Protein AF-Q9LRG5-F1 (afdb_monomer)

Structure (mmCIF, N/CA/C/O backbone):
data_AF-Q9LRG5-F1
#
_entry.id   AF-Q9LRG5-F1
#
loop_
_atom_site.group_PDB
_atom_site.id
_atom_site.type_symbol
_atom_site.label_atom_id
_atom_site.label_alt_id
_atom_site.label_comp_id
_atom_site.label_asym_id
_atom_site.label_entity_id
_atom_site.label_seq_id
_atom_site.pdbx_PDB_ins_code
_atom_site.Cartn_x
_atom_site.Cartn_y
_atom_site.Cartn_z
_atom_site.occupancy
_atom_site.B_iso_or_equiv
_atom_site.auth_seq_id
_atom_site.auth_comp_id
_atom_site.auth_asym_id
_atom_site.auth_atom_id
_atom_site.pdbx_PDB_model_num
ATOM 1 N N . TYR A 1 1 ? -16.766 -12.365 11.024 1.00 94.69 1 TYR A N 1
ATOM 2 C CA . TYR A 1 1 ? -16.529 -13.804 11.279 1.00 94.69 1 TYR A CA 1
ATOM 3 C C . TYR A 1 1 ? -15.148 -14.058 11.880 1.00 94.69 1 TYR A C 1
ATOM 5 O O . TYR A 1 1 ? -15.098 -14.504 13.011 1.00 94.69 1 TYR A O 1
ATOM 13 N N . VAL A 1 2 ? -14.030 -13.720 11.218 1.00 97.69 2 VAL A N 1
ATOM 14 C CA . VAL A 1 2 ? -12.665 -13.993 11.741 1.00 97.69 2 VAL A CA 1
ATOM 15 C C . VAL A 1 2 ? -12.470 -13.533 13.195 1.00 97.69 2 VAL A C 1
ATOM 17 O O . VAL A 1 2 ? -12.056 -14.318 14.046 1.00 97.69 2 VAL A O 1
ATOM 20 N N . LYS A 1 3 ? -12.880 -12.300 13.518 1.00 97.94 3 LYS A N 1
ATOM 21 C CA . LYS A 1 3 ? -12.793 -11.743 14.877 1.00 97.94 3 LYS A CA 1
ATOM 22 C C . LYS A 1 3 ? -13.564 -12.513 15.956 1.00 97.94 3 LYS A C 1
ATOM 24 O O . LYS A 1 3 ? -13.171 -12.444 17.113 1.00 97.94 3 LYS A O 1
ATOM 29 N N . SER A 1 4 ? -14.612 -13.271 15.616 1.00 98.00 4 SER A N 1
ATOM 30 C CA . SER A 1 4 ? -15.307 -14.109 16.607 1.00 98.00 4 SER A CA 1
ATOM 31 C C . SER A 1 4 ? -14.547 -15.395 16.938 1.00 98.00 4 SER A C 1
ATOM 33 O O . SER A 1 4 ? -14.818 -16.000 17.967 1.00 98.00 4 SER A O 1
ATOM 35 N N . LEU A 1 5 ? -13.622 -15.828 16.073 1.00 98.44 5 LEU A N 1
ATOM 36 C CA . LEU A 1 5 ? -12.782 -17.012 16.287 1.00 98.44 5 LEU A CA 1
ATOM 37 C C . LEU A 1 5 ? -11.422 -16.653 16.897 1.00 98.44 5 LEU A C 1
ATOM 39 O O . LEU A 1 5 ? -10.881 -17.416 17.691 1.00 98.44 5 LEU A O 1
ATOM 43 N N . ALA A 1 6 ? -10.872 -15.497 16.526 1.00 98.25 6 ALA A N 1
ATOM 44 C CA . ALA A 1 6 ? -9.549 -15.046 16.941 1.00 98.25 6 ALA A CA 1
ATOM 45 C C . ALA A 1 6 ? -9.586 -13.570 17.388 1.00 98.25 6 ALA A C 1
ATOM 47 O O . ALA A 1 6 ? -9.049 -12.702 16.698 1.00 98.25 6 ALA A O 1
ATOM 48 N N . PRO A 1 7 ? -10.209 -13.253 18.540 1.00 97.56 7 PRO A N 1
ATOM 49 C CA . PRO A 1 7 ? -10.458 -11.866 18.953 1.00 97.56 7 PRO A CA 1
ATOM 50 C C . PRO A 1 7 ? -9.181 -11.063 19.236 1.00 97.56 7 PRO A C 1
ATOM 52 O O . PRO A 1 7 ? -9.195 -9.840 19.141 1.00 97.56 7 PRO A O 1
ATOM 55 N N . ASN A 1 8 ? -8.075 -11.747 19.542 1.00 98.25 8 ASN A N 1
ATOM 56 C CA . ASN A 1 8 ? -6.795 -11.119 19.875 1.00 98.25 8 ASN A CA 1
ATOM 57 C C . ASN A 1 8 ? -5.853 -10.963 18.669 1.00 98.25 8 ASN A C 1
ATOM 59 O O . ASN A 1 8 ? -4.780 -10.389 18.823 1.00 98.25 8 ASN A O 1
ATOM 63 N N . GLN A 1 9 ? -6.204 -11.510 17.499 1.00 98.50 9 GLN A N 1
ATOM 64 C CA . GLN A 1 9 ? -5.359 -11.431 16.305 1.00 98.50 9 GLN A CA 1
ATOM 65 C C . GLN A 1 9 ? -5.735 -10.218 15.460 1.00 98.50 9 GLN A C 1
ATOM 67 O O . GLN A 1 9 ? -6.918 -9.885 15.342 1.00 98.50 9 GLN A O 1
ATOM 72 N N . LEU A 1 10 ? -4.727 -9.574 14.870 1.00 98.38 10 LEU A N 1
ATOM 73 C CA . LEU A 1 10 ? -4.946 -8.519 13.885 1.00 98.38 10 LEU A CA 1
ATOM 74 C C . LEU A 1 10 ? -5.490 -9.117 12.582 1.00 98.38 10 LEU A C 1
ATOM 76 O O . LEU A 1 10 ? -5.167 -10.249 12.222 1.00 98.38 10 LEU A O 1
ATOM 80 N N . VAL A 1 11 ? -6.318 -8.349 11.887 1.00 98.44 11 VAL A N 1
ATOM 81 C CA . VAL A 1 11 ? -6.964 -8.705 10.626 1.00 98.44 11 VAL A CA 1
ATOM 82 C C . VAL A 1 11 ? -6.890 -7.504 9.684 1.00 98.44 11 VAL A C 1
ATOM 84 O O . VAL A 1 11 ? -7.167 -6.373 10.087 1.00 98.44 11 VAL A O 1
ATOM 87 N N . THR A 1 12 ? -6.557 -7.770 8.424 1.00 98.31 12 THR A N 1
ATOM 88 C CA . THR A 1 12 ? -6.683 -6.831 7.301 1.00 98.31 12 THR A CA 1
ATOM 89 C C . THR A 1 12 ? -7.440 -7.485 6.143 1.00 98.31 12 THR A C 1
ATOM 91 O O . THR A 1 12 ? -7.839 -8.649 6.231 1.00 98.31 12 THR A O 1
ATOM 94 N N . VAL A 1 13 ? -7.663 -6.722 5.076 1.00 96.38 13 VAL A N 1
ATOM 95 C CA . VAL A 1 13 ? -8.334 -7.148 3.844 1.00 96.38 13 VAL A CA 1
ATOM 96 C C . VAL A 1 13 ? -7.373 -7.896 2.909 1.00 96.38 13 VAL A C 1
ATOM 98 O O . VAL A 1 13 ? -7.782 -8.887 2.308 1.00 96.38 13 VAL A O 1
ATOM 101 N N . GLY A 1 14 ? -6.108 -7.462 2.818 1.00 95.75 14 GLY A N 1
ATOM 102 C CA . GLY A 1 14 ? -5.091 -8.051 1.932 1.00 95.75 14 GLY A CA 1
ATOM 103 C C . GLY A 1 14 ? -5.273 -7.669 0.459 1.00 95.75 14 GLY A C 1
ATOM 104 O O . GLY A 1 14 ? -5.018 -8.477 -0.432 1.00 95.75 14 GLY A O 1
ATOM 105 N N . GLU A 1 15 ? -5.810 -6.474 0.204 1.00 96.44 15 GLU A N 1
ATOM 106 C CA . GLU A 1 15 ? -6.097 -5.971 -1.141 1.00 96.44 15 GLU A CA 1
ATOM 107 C C . GLU A 1 15 ? -4.951 -5.126 -1.718 1.00 96.44 15 GLU A C 1
ATOM 109 O O . GLU A 1 15 ? -4.108 -4.610 -0.982 1.00 96.44 15 GLU A O 1
ATOM 114 N N . ASP A 1 16 ? -4.956 -4.923 -3.040 1.00 96.69 16 ASP A N 1
ATOM 115 C CA . ASP A 1 16 ? -3.927 -4.114 -3.704 1.00 96.69 16 ASP A CA 1
ATOM 116 C C . ASP A 1 16 ? -3.984 -2.644 -3.265 1.00 96.69 16 ASP A C 1
ATOM 118 O O . ASP A 1 16 ? -2.940 -2.004 -3.167 1.00 96.69 16 ASP A O 1
ATOM 122 N N . GLY A 1 17 ? -5.183 -2.120 -2.976 1.00 96.62 17 GLY A N 1
ATOM 123 C CA . GLY A 1 17 ? -5.402 -0.743 -2.513 1.00 96.62 17 GLY A CA 1
ATOM 124 C C . GLY A 1 17 ? -6.057 0.187 -3.536 1.00 96.62 17 GLY A C 1
ATOM 125 O O . GLY A 1 17 ? -5.978 1.401 -3.404 1.00 96.62 17 GLY A O 1
ATOM 126 N N . PHE A 1 18 ? -6.694 -0.325 -4.592 1.00 95.56 18 PHE A N 1
ATOM 127 C CA . PHE A 1 18 ? -7.332 0.559 -5.573 1.00 95.56 18 PHE A CA 1
ATOM 128 C C . PHE A 1 18 ? -8.511 1.342 -4.980 1.00 95.56 18 PHE A C 1
ATOM 130 O O . PHE A 1 18 ? -9.250 0.865 -4.120 1.00 95.56 18 PHE A O 1
ATOM 137 N N . TYR A 1 19 ? -8.710 2.551 -5.499 1.00 93.81 19 TYR A N 1
ATOM 138 C CA . TYR A 1 19 ? -9.832 3.417 -5.147 1.00 93.81 19 TYR A CA 1
ATOM 139 C C . TYR A 1 19 ? -10.972 3.322 -6.166 1.00 93.81 19 TYR A C 1
ATOM 141 O O . TYR A 1 19 ? -10.725 3.216 -7.372 1.00 93.81 19 TYR A O 1
ATOM 149 N N . GLN A 1 20 ? -12.216 3.481 -5.709 1.00 90.19 20 GLN A N 1
ATOM 150 C CA . GLN A 1 20 ? -13.374 3.650 -6.597 1.00 90.19 20 GLN A CA 1
ATOM 151 C C . GLN A 1 20 ? -13.566 5.111 -7.054 1.00 90.19 20 GLN A C 1
ATOM 153 O O . GLN A 1 20 ? -13.108 6.032 -6.375 1.00 90.19 20 GLN A O 1
ATOM 158 N N . PRO A 1 21 ? -14.277 5.370 -8.176 1.00 81.88 21 PRO A N 1
ATOM 159 C CA . PRO A 1 21 ? -14.383 6.696 -8.803 1.00 81.88 21 PRO A CA 1
ATOM 160 C C . PRO A 1 21 ? -14.933 7.811 -7.911 1.00 81.88 21 PRO A C 1
ATOM 162 O O . PRO A 1 21 ? -14.674 8.984 -8.170 1.00 81.88 21 PRO A O 1
ATOM 165 N N . ALA A 1 22 ? -15.715 7.462 -6.886 1.00 77.19 22 ALA A N 1
ATOM 166 C CA . ALA A 1 22 ? -16.259 8.425 -5.934 1.00 77.19 22 ALA A CA 1
ATOM 167 C C . ALA A 1 22 ? -15.175 9.056 -5.037 1.00 77.19 22 ALA A C 1
ATOM 169 O O . ALA A 1 22 ? -15.398 10.119 -4.457 1.00 77.19 22 ALA A O 1
ATOM 170 N N . THR A 1 23 ? -13.998 8.434 -4.944 1.00 77.31 23 THR A N 1
ATOM 171 C CA . THR A 1 23 ? -12.888 8.898 -4.114 1.00 77.31 23 THR A CA 1
ATOM 172 C C . THR A 1 23 ? -11.963 9.803 -4.926 1.00 77.31 23 THR A C 1
ATOM 174 O O . THR A 1 23 ? -11.502 9.437 -6.005 1.00 77.31 23 THR A O 1
ATOM 177 N N . CYS A 1 24 ? -11.628 10.986 -4.398 1.00 76.50 24 CYS A N 1
ATOM 178 C CA . CYS A 1 24 ? -10.764 11.958 -5.086 1.00 76.50 24 CYS A CA 1
ATOM 179 C C . CYS A 1 24 ? -9.384 11.387 -5.467 1.00 76.50 24 CYS A C 1
ATOM 181 O O . CYS A 1 24 ? -8.810 11.783 -6.484 1.00 76.50 24 CYS A O 1
ATOM 183 N N . GLN A 1 25 ? -8.892 10.421 -4.685 1.00 82.38 25 GLN A N 1
ATOM 184 C CA . GLN A 1 25 ? -7.636 9.718 -4.927 1.00 82.38 25 GLN A CA 1
ATOM 185 C C . GLN A 1 25 ? -7.681 8.792 -6.146 1.00 82.38 25 GLN A C 1
ATOM 187 O O . GLN A 1 25 ? -6.632 8.501 -6.711 1.00 82.38 25 GLN A O 1
ATOM 192 N N . ALA A 1 26 ? -8.856 8.380 -6.633 1.00 83.38 26 ALA A N 1
ATOM 193 C CA . ALA A 1 26 ? -8.951 7.458 -7.764 1.00 83.38 26 ALA A CA 1
ATOM 194 C C . ALA A 1 26 ? -8.315 8.016 -9.043 1.00 83.38 26 ALA A C 1
ATOM 196 O O . ALA A 1 26 ? -7.645 7.283 -9.761 1.00 83.38 26 ALA A O 1
ATOM 197 N N . ASN A 1 27 ? -8.446 9.318 -9.306 1.00 80.88 27 ASN A N 1
ATOM 198 C CA . ASN A 1 27 ? -7.821 9.945 -10.477 1.00 80.88 27 ASN A CA 1
ATOM 199 C C . ASN A 1 27 ? -6.336 10.282 -10.267 1.00 80.88 27 ASN A C 1
ATOM 201 O O . ASN A 1 27 ? -5.631 10.558 -11.235 1.00 80.88 27 ASN A O 1
ATOM 205 N N . GLN A 1 28 ? -5.873 10.318 -9.015 1.00 83.88 28 GLN A N 1
ATOM 206 C CA . GLN A 1 28 ? -4.523 10.764 -8.659 1.00 83.88 28 GLN A CA 1
ATOM 207 C C . GLN A 1 28 ? -3.572 9.586 -8.445 1.00 83.88 28 GLN A C 1
ATOM 209 O O . GLN A 1 28 ? -2.437 9.617 -8.915 1.00 83.88 28 GLN A O 1
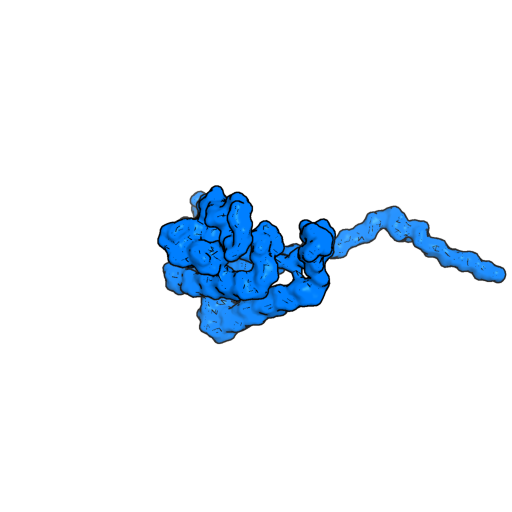ATOM 214 N N . ALA A 1 29 ? -4.039 8.560 -7.735 1.00 91.06 29 ALA A N 1
ATOM 215 C CA . ALA A 1 29 ? -3.232 7.448 -7.266 1.00 91.06 29 ALA A CA 1
ATOM 216 C C . ALA A 1 29 ? -3.415 6.178 -8.100 1.00 91.06 29 ALA A C 1
ATOM 218 O O . ALA A 1 29 ? -2.424 5.496 -8.334 1.00 91.06 29 ALA A O 1
ATOM 219 N N . ASN A 1 30 ? -4.623 5.849 -8.582 1.00 92.06 30 ASN A N 1
ATOM 220 C CA . ASN A 1 30 ? -4.804 4.599 -9.330 1.00 92.06 30 ASN A CA 1
ATOM 221 C C . ASN A 1 30 ? -3.907 4.547 -10.581 1.00 92.06 30 ASN A C 1
ATOM 223 O O . ASN A 1 30 ? -3.658 5.576 -11.221 1.00 92.06 30 ASN A O 1
ATOM 227 N N . PRO A 1 31 ? -3.469 3.345 -10.996 1.00 88.19 31 PRO A N 1
ATOM 228 C CA . PRO A 1 31 ? -2.701 3.161 -12.219 1.00 88.19 31 PRO A CA 1
ATOM 229 C C . PRO A 1 31 ? -3.597 3.247 -13.466 1.00 88.19 31 PRO A C 1
ATOM 231 O O . PRO A 1 31 ? -3.816 2.276 -14.190 1.00 88.19 31 PRO A O 1
ATOM 234 N N . VAL A 1 32 ? -4.124 4.437 -13.731 1.00 75.38 32 VAL A N 1
ATOM 235 C CA . VAL A 1 32 ? -4.686 4.808 -15.030 1.00 75.38 32 VAL A CA 1
ATOM 236 C C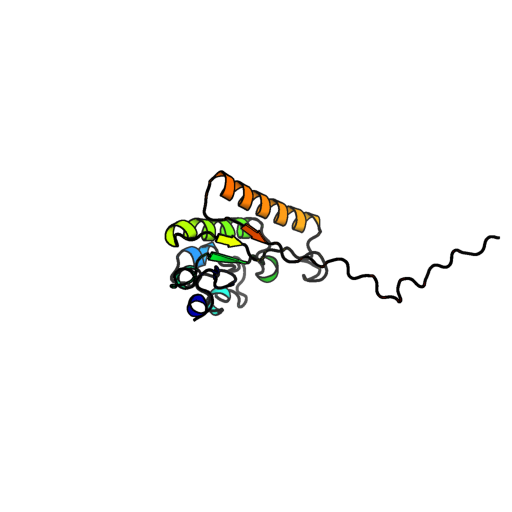 . VAL A 1 32 ? -3.552 5.357 -15.895 1.00 75.38 32 VAL A C 1
ATOM 238 O O . VAL A 1 32 ? -2.786 6.226 -15.469 1.00 75.38 32 VAL A O 1
ATOM 241 N N . ALA A 1 33 ? -3.371 4.783 -17.087 1.00 53.56 33 ALA A N 1
ATOM 242 C CA . ALA A 1 33 ? -2.310 5.187 -18.005 1.00 53.56 33 ALA A CA 1
ATOM 243 C C . ALA A 1 33 ? -2.528 6.640 -18.455 1.00 53.56 33 ALA A C 1
ATOM 245 O O . ALA A 1 33 ? -3.603 6.994 -18.936 1.00 53.56 33 ALA A O 1
ATOM 246 N N . THR A 1 34 ? -1.502 7.482 -18.325 1.00 49.25 34 THR A N 1
ATOM 247 C CA . THR A 1 34 ? -1.556 8.898 -18.722 1.00 49.25 34 THR A CA 1
ATOM 248 C C . THR A 1 34 ? -1.435 9.107 -20.232 1.00 49.25 34 THR A C 1
ATOM 250 O O . THR A 1 34 ? -1.610 10.227 -20.705 1.00 49.25 34 THR A O 1
ATOM 253 N N . THR A 1 35 ? -1.181 8.055 -21.017 1.00 40.56 35 THR A N 1
ATOM 254 C CA . THR A 1 35 ? -1.098 8.140 -22.477 1.00 40.56 35 THR A CA 1
ATOM 255 C C . THR A 1 35 ? -1.678 6.895 -23.156 1.00 40.56 35 THR A C 1
ATOM 257 O O . THR A 1 35 ? -1.299 5.763 -22.874 1.00 40.56 35 THR A O 1
ATOM 260 N N . ASN A 1 36 ? -2.591 7.145 -24.101 1.00 34.81 36 ASN A N 1
ATOM 261 C CA . ASN A 1 36 ? -3.120 6.222 -25.112 1.00 34.81 36 ASN A CA 1
ATOM 262 C C . ASN A 1 36 ? -4.011 5.071 -24.623 1.00 34.81 36 ASN A C 1
ATOM 264 O O . ASN A 1 36 ? -3.579 3.925 -24.607 1.00 34.81 36 ASN A O 1
ATOM 268 N N . GLY A 1 37 ? -5.283 5.379 -24.337 1.00 38.16 37 GLY A N 1
ATOM 269 C CA . GLY A 1 37 ? -6.473 4.789 -24.991 1.00 38.16 37 GLY A CA 1
ATOM 270 C C . GLY A 1 37 ? -6.601 3.272 -25.232 1.00 38.16 37 GLY A C 1
ATOM 271 O O . GLY A 1 37 ? -7.506 2.872 -25.957 1.00 38.16 37 GLY A O 1
ATOM 272 N N . GLY A 1 38 ? -5.747 2.419 -24.672 1.00 36.75 38 GLY A N 1
ATOM 273 C CA . GLY A 1 38 ? -5.989 0.985 -24.542 1.00 36.75 38 GLY A CA 1
ATOM 274 C C . GLY A 1 38 ? -7.006 0.731 -23.425 1.00 36.75 38 GLY A C 1
ATOM 275 O O . GLY A 1 38 ? -7.284 1.649 -22.653 1.00 36.75 38 GLY A O 1
ATOM 276 N N . PRO A 1 39 ? -7.557 -0.487 -23.284 1.00 40.00 39 PRO A N 1
ATOM 277 C CA . PRO A 1 39 ? -8.705 -0.785 -22.408 1.00 40.00 39 PRO A CA 1
ATOM 278 C C . PRO A 1 39 ? -8.495 -0.550 -20.888 1.00 40.00 39 PRO A C 1
ATOM 280 O O . PRO A 1 39 ? -9.326 -0.945 -20.078 1.00 40.00 39 PRO A O 1
ATOM 283 N N . GLY A 1 40 ? -7.420 0.124 -20.473 1.00 49.00 40 GLY A N 1
ATOM 284 C CA . GLY A 1 40 ? -7.011 0.366 -19.093 1.00 49.00 40 GLY A CA 1
ATOM 285 C C . GLY A 1 40 ? -7.466 1.686 -18.454 1.00 49.00 40 GLY A C 1
ATOM 286 O O . GLY A 1 40 ? -6.841 2.121 -17.493 1.00 49.00 40 GLY A O 1
ATOM 287 N N . GLY A 1 41 ? -8.526 2.337 -18.943 1.00 57.59 41 GLY A N 1
ATOM 288 C CA . GLY A 1 41 ? -9.029 3.598 -18.364 1.00 57.59 41 GLY A CA 1
ATOM 289 C C . GLY A 1 41 ? -9.851 3.450 -17.073 1.00 57.59 41 GLY A C 1
ATOM 290 O O . GLY A 1 41 ? -10.106 4.439 -16.396 1.00 57.59 41 GLY A O 1
ATOM 291 N N . ALA A 1 42 ? -10.266 2.230 -16.724 1.00 66.38 42 ALA A N 1
ATOM 292 C CA . ALA A 1 42 ? -11.093 1.950 -15.546 1.00 66.38 42 ALA A CA 1
ATOM 293 C C . ALA A 1 42 ? -10.811 0.572 -14.923 1.00 66.38 42 ALA A C 1
ATOM 295 O O . ALA A 1 42 ? -11.577 0.107 -14.085 1.00 66.38 42 ALA A O 1
ATOM 296 N N . TRP A 1 43 ? -9.740 -0.119 -15.328 1.00 84.56 43 TRP A N 1
ATOM 297 C CA . TRP A 1 43 ? -9.492 -1.476 -14.836 1.00 84.56 43 TRP A CA 1
ATOM 298 C C . TRP A 1 43 ? -9.295 -1.548 -13.308 1.00 84.56 43 TRP A C 1
ATOM 300 O O . TRP A 1 43 ? -9.849 -2.484 -12.734 1.00 84.56 43 TRP A O 1
ATOM 310 N N . PRO A 1 44 ? -8.634 -0.582 -12.618 1.00 88.44 44 PRO A N 1
ATOM 311 C CA . PRO A 1 44 ? -8.497 -0.643 -11.159 1.00 88.44 44 PRO A CA 1
ATOM 312 C C . PRO A 1 44 ? -9.864 -0.545 -10.481 1.00 88.44 44 PRO A C 1
ATOM 314 O O . PRO A 1 44 ? -10.161 -1.278 -9.547 1.00 88.44 44 PRO A O 1
ATOM 317 N N . VAL A 1 45 ? -10.740 0.293 -11.036 1.00 84.69 45 VAL A N 1
ATOM 318 C CA . VAL A 1 45 ? -12.138 0.452 -10.619 1.00 84.69 45 VAL A CA 1
ATOM 319 C C . VAL A 1 45 ? -12.939 -0.834 -10.868 1.00 84.69 45 VAL A C 1
ATOM 321 O O . VAL A 1 45 ? -13.732 -1.246 -10.025 1.00 84.69 45 VAL A O 1
ATOM 324 N N . ALA A 1 46 ? -12.697 -1.518 -11.988 1.00 85.88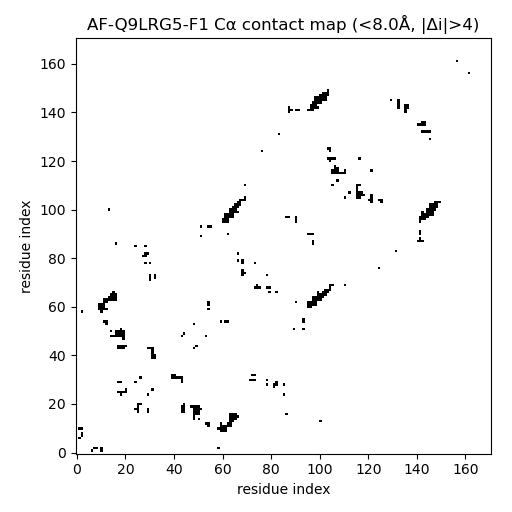 46 ALA A N 1
ATOM 325 C CA . ALA A 1 46 ? -13.373 -2.764 -12.346 1.00 85.88 46 ALA A CA 1
ATOM 326 C C . ALA A 1 46 ? -12.973 -3.971 -11.474 1.00 85.88 46 ALA A C 1
ATOM 328 O O . ALA A 1 46 ? -13.659 -4.990 -11.518 1.00 85.88 46 ALA A O 1
ATOM 329 N N . THR A 1 47 ? -11.909 -3.870 -10.664 1.00 88.38 47 THR A N 1
ATOM 330 C CA . THR A 1 47 ? -11.539 -4.916 -9.688 1.00 88.38 47 THR A CA 1
ATOM 331 C C . THR A 1 47 ? -12.535 -5.037 -8.531 1.00 88.38 47 THR A C 1
ATOM 333 O O . THR A 1 47 ? -12.520 -6.034 -7.812 1.00 88.38 47 THR A O 1
ATOM 336 N N . GLY A 1 48 ? -13.375 -4.017 -8.316 1.00 88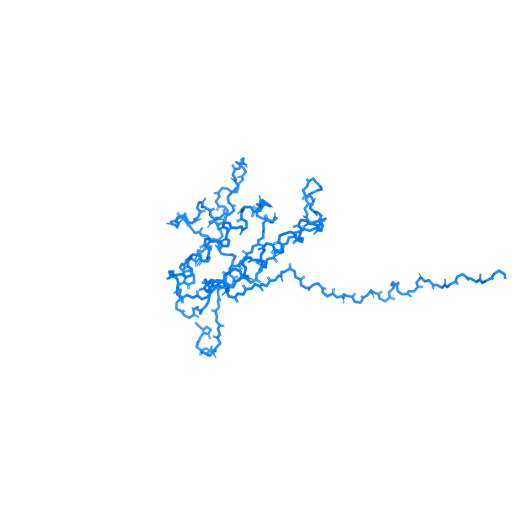.12 48 GLY A N 1
ATOM 337 C CA . GLY A 1 48 ? -14.277 -3.929 -7.166 1.00 88.12 48 GLY A CA 1
ATOM 338 C C . GLY A 1 48 ? -13.590 -3.593 -5.836 1.00 88.12 48 GLY A C 1
ATOM 339 O O . GLY A 1 48 ? -14.271 -3.546 -4.817 1.00 88.12 48 GLY A O 1
ATOM 340 N N . ASN A 1 49 ? -12.273 -3.352 -5.826 1.00 91.00 49 ASN A N 1
ATOM 341 C CA . ASN A 1 49 ? -11.550 -2.870 -4.642 1.00 91.00 49 ASN A CA 1
ATOM 342 C C . ASN A 1 49 ? -11.937 -1.415 -4.357 1.00 91.00 49 ASN A C 1
ATOM 344 O O . ASN A 1 49 ? -12.055 -0.617 -5.291 1.00 91.00 49 ASN A O 1
ATOM 348 N N . ASP A 1 50 ? -12.111 -1.071 -3.084 1.00 93.25 50 ASP A N 1
ATOM 349 C CA . ASP A 1 50 ? -12.282 0.310 -2.644 1.00 93.25 50 ASP A CA 1
ATOM 350 C C . ASP A 1 50 ? -11.594 0.508 -1.295 1.00 93.25 50 ASP A C 1
ATOM 352 O O . ASP A 1 50 ? -12.158 0.215 -0.236 1.00 93.25 50 ASP A O 1
ATOM 356 N N . TYR A 1 51 ? -10.356 0.999 -1.357 1.00 96.94 51 TYR A N 1
ATOM 357 C CA . TYR A 1 51 ? -9.435 1.059 -0.224 1.00 96.94 51 TYR A CA 1
ATOM 358 C C . TYR A 1 51 ? -10.055 1.624 1.060 1.00 96.94 51 TYR A C 1
ATOM 360 O O . TYR A 1 51 ? -9.903 1.042 2.135 1.00 96.94 51 TYR A O 1
ATOM 368 N N . LEU A 1 52 ? -10.769 2.752 0.973 1.00 96.06 52 LEU A N 1
ATOM 369 C CA . LEU A 1 52 ? -11.316 3.417 2.157 1.00 96.06 52 LEU A CA 1
ATOM 370 C C . LEU A 1 52 ? -12.423 2.600 2.845 1.00 96.06 52 LEU A C 1
ATOM 372 O O . LEU A 1 52 ? -12.229 2.236 4.005 1.00 96.06 52 LEU A O 1
ATOM 376 N N . PRO A 1 53 ? -13.573 2.298 2.212 1.00 96.00 53 PRO A N 1
ATOM 377 C CA . PRO A 1 53 ? -14.642 1.567 2.890 1.00 96.00 53 PRO A CA 1
ATOM 378 C C . PRO A 1 53 ? -14.226 0.149 3.298 1.00 96.00 53 PRO A C 1
ATOM 380 O O . PRO A 1 53 ? -14.622 -0.298 4.377 1.00 96.00 53 PRO A O 1
ATOM 383 N N . ASN A 1 54 ? -13.383 -0.527 2.511 1.00 97.25 54 ASN A N 1
ATOM 384 C CA . ASN A 1 54 ? -12.890 -1.862 2.851 1.00 97.25 54 ASN A CA 1
ATOM 385 C C . ASN A 1 54 ? -12.075 -1.839 4.150 1.00 97.25 54 ASN A C 1
ATOM 387 O O . ASN A 1 54 ? -12.298 -2.664 5.039 1.00 97.25 54 ASN A O 1
ATOM 391 N N . HIS A 1 55 ? -11.208 -0.839 4.322 1.00 98.12 55 HIS A N 1
ATOM 392 C CA . HIS A 1 55 ? -10.430 -0.678 5.548 1.00 98.12 55 HIS A CA 1
ATOM 393 C C . HIS A 1 55 ? -11.164 0.063 6.670 1.00 98.12 55 HIS A C 1
ATOM 395 O O . HIS A 1 55 ? -10.685 0.045 7.802 1.00 98.12 55 HIS A O 1
ATOM 401 N N . MET A 1 56 ? -12.326 0.680 6.428 1.00 97.25 56 MET A N 1
ATOM 402 C CA . MET A 1 56 ? -13.184 1.235 7.488 1.00 97.25 56 MET A CA 1
ATOM 403 C C . MET A 1 56 ? -14.015 0.168 8.201 1.00 97.25 56 MET A C 1
ATOM 405 O O . MET A 1 56 ? -14.418 0.401 9.338 1.00 97.25 56 MET A O 1
ATOM 409 N N . ALA A 1 57 ? -14.241 -0.988 7.573 1.00 96.50 57 ALA A N 1
ATOM 410 C CA . ALA A 1 57 ? -15.089 -2.044 8.113 1.00 96.50 57 ALA A CA 1
ATOM 411 C C . ALA A 1 57 ? -14.704 -2.472 9.544 1.00 96.50 57 ALA A C 1
ATOM 413 O O . ALA A 1 57 ? -13.523 -2.548 9.917 1.00 96.50 57 ALA A O 1
ATOM 414 N N . ASP A 1 58 ? -15.728 -2.795 10.336 1.00 95.19 58 ASP A N 1
ATOM 415 C CA . ASP A 1 58 ? -15.562 -3.285 11.701 1.00 95.19 58 ASP A CA 1
ATOM 416 C C . ASP A 1 58 ? -14.787 -4.607 11.711 1.00 95.19 58 ASP A C 1
ATOM 418 O O . ASP A 1 58 ? -15.106 -5.564 11.002 1.00 95.19 58 ASP A O 1
ATOM 422 N N . GLY A 1 59 ? -13.764 -4.673 12.562 1.00 97.12 59 GLY A N 1
ATOM 423 C CA . GLY A 1 59 ? -12.906 -5.847 12.697 1.00 97.12 59 GLY A CA 1
ATOM 424 C C . GLY A 1 59 ? -11.684 -5.873 11.779 1.00 97.12 59 GLY A C 1
ATOM 425 O O . GLY A 1 59 ? -10.910 -6.817 11.901 1.00 97.12 59 GLY A O 1
ATOM 426 N N . ILE A 1 60 ? -11.485 -4.864 10.925 1.00 98.56 60 ILE A N 1
ATOM 427 C CA . ILE A 1 60 ? -10.194 -4.590 10.275 1.00 98.56 60 ILE A CA 1
ATOM 428 C C . ILE A 1 60 ? -9.357 -3.705 11.202 1.00 98.56 60 ILE A C 1
ATOM 430 O O . ILE A 1 60 ? -9.822 -2.640 11.607 1.00 98.56 60 ILE A O 1
ATOM 434 N N . ASP A 1 61 ? -8.140 -4.116 11.552 1.00 98.62 61 ASP A N 1
ATOM 435 C CA . ASP A 1 61 ? -7.311 -3.409 12.544 1.00 98.62 61 ASP A CA 1
ATOM 436 C C . ASP A 1 61 ? -6.247 -2.506 11.921 1.00 98.62 61 ASP A C 1
ATOM 438 O O . ASP A 1 61 ? -5.813 -1.534 12.538 1.00 98.62 61 ASP A O 1
ATOM 442 N N . TYR A 1 62 ? -5.813 -2.827 10.706 1.00 98.75 62 TYR A N 1
ATOM 443 C CA . TYR A 1 62 ? -4.802 -2.076 9.977 1.00 98.75 62 TYR A CA 1
ATOM 444 C C . TYR A 1 62 ? -5.134 -2.048 8.486 1.00 98.75 62 TYR A C 1
ATOM 446 O O . TYR A 1 62 ? -5.943 -2.842 8.014 1.00 98.75 62 TYR A O 1
ATOM 454 N N . ALA A 1 63 ? -4.554 -1.088 7.773 1.00 98.69 63 ALA A N 1
ATOM 455 C CA . ALA A 1 63 ? -4.670 -0.972 6.334 1.00 98.69 63 ALA A CA 1
ATOM 456 C C . ALA A 1 63 ? -3.518 -1.683 5.624 1.00 98.69 63 ALA A C 1
ATOM 458 O O . ALA A 1 63 ? -2.374 -1.631 6.085 1.00 98.69 63 ALA A O 1
ATOM 459 N N . SER A 1 64 ? -3.813 -2.308 4.492 1.00 98.56 64 SER A N 1
ATOM 460 C CA . SER A 1 64 ? -2.837 -2.981 3.636 1.00 98.56 64 SER A CA 1
ATOM 461 C C . SER A 1 64 ? -2.935 -2.468 2.207 1.00 98.56 64 SER A C 1
ATOM 463 O O . SER A 1 64 ? -4.032 -2.183 1.729 1.00 98.56 64 SER A O 1
ATOM 465 N N . ILE A 1 65 ? -1.790 -2.374 1.536 1.00 98.62 65 ILE A N 1
ATOM 466 C CA . ILE A 1 65 ? -1.699 -2.115 0.096 1.00 98.62 65 ILE A CA 1
ATOM 467 C C . ILE A 1 65 ? -0.593 -2.964 -0.520 1.00 98.62 65 ILE A C 1
ATOM 469 O O . ILE A 1 65 ? 0.363 -3.343 0.167 1.00 98.62 65 ILE A O 1
ATOM 473 N N . HIS A 1 66 ? -0.669 -3.147 -1.832 1.00 98.38 66 HIS A N 1
ATOM 474 C CA . HIS A 1 66 ? 0.413 -3.666 -2.659 1.00 98.38 66 HIS A CA 1
ATOM 475 C C . HIS A 1 66 ? 0.926 -2.587 -3.620 1.00 98.38 66 HIS A C 1
ATOM 477 O O . HIS A 1 66 ? 0.308 -1.536 -3.793 1.00 98.38 66 HIS A O 1
ATOM 483 N N . MET A 1 67 ? 2.082 -2.808 -4.247 1.00 96.75 67 MET A N 1
ATOM 484 C CA . MET A 1 67 ? 2.620 -1.904 -5.263 1.00 96.75 67 MET A CA 1
ATOM 485 C C . MET A 1 67 ? 3.350 -2.683 -6.362 1.00 96.75 67 MET A C 1
ATOM 487 O O . MET A 1 67 ? 4.497 -3.098 -6.192 1.00 96.75 67 MET A O 1
ATOM 491 N N . TRP A 1 68 ? 2.677 -2.827 -7.510 1.00 93.56 68 TRP A N 1
ATOM 492 C CA . TRP A 1 68 ? 3.130 -3.616 -8.663 1.00 93.56 68 TRP A CA 1
ATOM 493 C C . TRP A 1 68 ? 3.241 -2.770 -9.948 1.00 93.56 68 TRP A C 1
ATOM 495 O O . TRP A 1 68 ? 2.521 -3.000 -10.923 1.00 93.56 68 TRP A O 1
ATOM 505 N N . PRO A 1 69 ? 4.138 -1.764 -9.987 1.00 87.00 69 PRO A N 1
ATOM 506 C CA . PRO A 1 69 ? 4.188 -0.767 -11.061 1.00 87.00 69 PRO A CA 1
ATOM 507 C C . PRO A 1 69 ? 4.421 -1.369 -12.452 1.00 87.00 69 PRO A C 1
ATOM 509 O O . PRO A 1 69 ? 3.888 -0.859 -13.437 1.00 87.00 69 PRO A O 1
ATOM 512 N N . ASP A 1 70 ? 5.182 -2.461 -12.546 1.00 85.94 70 ASP A N 1
ATOM 513 C CA . ASP A 1 70 ? 5.439 -3.160 -13.809 1.00 85.94 70 ASP A CA 1
ATOM 514 C C . ASP A 1 70 ? 4.171 -3.823 -14.361 1.00 85.94 70 ASP A C 1
ATOM 516 O O . ASP A 1 70 ? 3.845 -3.655 -15.537 1.00 85.94 70 ASP A O 1
ATOM 520 N N . ASN A 1 71 ? 3.410 -4.510 -13.502 1.00 86.69 71 ASN A N 1
ATOM 521 C CA . ASN A 1 71 ? 2.135 -5.144 -13.852 1.00 86.69 71 ASN A CA 1
ATOM 522 C C . ASN A 1 71 ? 1.076 -4.120 -14.257 1.00 86.69 71 ASN A C 1
ATOM 524 O O . ASN A 1 71 ? 0.243 -4.383 -15.121 1.00 86.69 71 ASN A O 1
ATOM 528 N N . TRP A 1 72 ? 1.117 -2.948 -13.634 1.00 88.50 72 TRP A N 1
ATOM 529 C CA . TRP A 1 72 ? 0.135 -1.895 -13.841 1.00 88.50 72 TRP A CA 1
ATOM 530 C C . TRP A 1 72 ? 0.512 -0.920 -14.964 1.00 88.50 72 TRP A C 1
ATOM 532 O O . TRP A 1 72 ? -0.216 0.039 -15.220 1.00 88.50 72 TRP A O 1
ATOM 542 N N . GLY A 1 73 ? 1.650 -1.136 -15.637 1.00 83.50 73 GLY A N 1
ATOM 543 C CA . GLY A 1 73 ? 2.124 -0.268 -16.718 1.00 83.50 73 GLY A CA 1
ATOM 544 C C . GLY A 1 73 ? 2.519 1.140 -16.255 1.00 83.50 73 GLY A C 1
ATOM 545 O O . GLY A 1 73 ? 2.477 2.079 -17.048 1.00 83.50 73 GLY A O 1
ATOM 546 N N . ARG A 1 74 ? 2.891 1.295 -14.980 1.00 84.56 74 ARG A N 1
ATOM 547 C CA . ARG A 1 74 ? 3.277 2.554 -14.325 1.00 84.56 74 ARG A CA 1
ATOM 548 C C . ARG A 1 74 ? 4.675 2.447 -13.727 1.00 84.56 74 ARG A C 1
ATOM 550 O O . ARG A 1 74 ? 4.881 2.622 -12.531 1.00 84.56 74 ARG A O 1
ATOM 557 N N . THR A 1 75 ? 5.651 2.148 -14.579 1.00 80.69 75 THR A N 1
ATOM 558 C CA . THR A 1 75 ? 7.052 1.961 -14.174 1.00 80.69 75 THR A CA 1
ATOM 559 C C . THR A 1 75 ? 7.756 3.256 -13.767 1.00 80.69 75 THR A C 1
ATOM 561 O O . THR A 1 75 ? 8.877 3.210 -13.261 1.00 80.69 75 THR A O 1
ATOM 564 N N . ASP A 1 76 ? 7.103 4.407 -13.951 1.00 84.06 76 ASP A N 1
ATOM 565 C CA . ASP A 1 76 ? 7.630 5.705 -13.569 1.00 84.06 76 ASP A CA 1
ATOM 566 C C . ASP A 1 76 ? 7.775 5.847 -12.046 1.00 84.06 76 ASP A C 1
ATOM 568 O O . ASP A 1 76 ? 6.910 5.472 -11.257 1.00 84.06 76 ASP A O 1
ATOM 572 N N . LYS A 1 77 ? 8.894 6.439 -11.621 1.00 84.62 77 LYS A N 1
ATOM 573 C CA . LYS A 1 77 ? 9.222 6.637 -10.203 1.00 84.62 77 LYS A CA 1
ATOM 574 C C . LYS A 1 77 ? 8.140 7.420 -9.446 1.00 84.62 77 LYS A C 1
ATOM 576 O O . LYS A 1 77 ? 7.868 7.133 -8.277 1.00 84.62 77 LYS A O 1
ATOM 581 N N . ALA A 1 78 ? 7.563 8.421 -10.113 1.00 89.81 78 ALA A N 1
ATOM 582 C CA . ALA A 1 78 ? 6.594 9.343 -9.535 1.00 89.81 78 ALA A CA 1
ATOM 583 C C . ALA A 1 78 ? 5.313 8.616 -9.117 1.00 89.81 78 ALA A C 1
ATOM 585 O O . ALA A 1 78 ? 4.807 8.877 -8.029 1.00 89.81 78 ALA A O 1
ATOM 586 N N . PHE A 1 79 ? 4.855 7.643 -9.909 1.00 90.75 79 PHE A N 1
ATOM 587 C CA . PHE A 1 79 ? 3.718 6.796 -9.569 1.00 90.75 79 PHE A CA 1
ATOM 588 C C . PHE A 1 79 ? 3.855 6.170 -8.182 1.00 90.75 79 PHE A C 1
ATOM 590 O O . PHE A 1 79 ? 2.975 6.357 -7.351 1.00 90.75 79 PHE A O 1
ATOM 597 N N . GLY A 1 80 ? 4.970 5.489 -7.892 1.00 93.06 80 GLY A N 1
ATOM 598 C CA . GLY A 1 80 ? 5.162 4.840 -6.590 1.00 93.06 80 GLY A CA 1
ATOM 599 C C . GLY A 1 80 ? 5.177 5.829 -5.417 1.00 93.06 80 GLY A C 1
ATOM 600 O O . GLY A 1 80 ? 4.706 5.514 -4.327 1.00 93.06 80 GLY A O 1
ATOM 601 N N . GLN A 1 81 ? 5.673 7.054 -5.634 1.00 94.25 81 GLN A N 1
ATOM 602 C CA . GLN A 1 81 ? 5.633 8.113 -4.618 1.00 94.25 81 GLN A CA 1
ATOM 603 C C . GLN A 1 81 ? 4.204 8.605 -4.381 1.00 94.25 81 GLN A C 1
ATOM 605 O O . GLN A 1 81 ? 3.789 8.718 -3.230 1.00 94.25 81 GLN A O 1
ATOM 610 N N . THR A 1 82 ? 3.454 8.868 -5.452 1.00 94.56 82 THR A N 1
ATOM 611 C CA . THR A 1 82 ? 2.048 9.281 -5.378 1.00 94.56 82 THR A CA 1
ATOM 612 C C . THR A 1 82 ? 1.185 8.195 -4.743 1.00 94.56 82 THR A C 1
ATOM 614 O O . THR A 1 82 ? 0.385 8.504 -3.864 1.00 94.56 82 THR A O 1
ATOM 617 N N . TRP A 1 83 ? 1.399 6.933 -5.124 1.00 96.44 83 TRP A N 1
ATOM 618 C CA . TRP A 1 83 ? 0.727 5.768 -4.556 1.00 96.44 83 TRP A CA 1
ATOM 619 C C . TRP A 1 83 ? 0.922 5.708 -3.041 1.00 96.44 83 TRP A C 1
ATOM 621 O O . TRP A 1 83 ? -0.052 5.762 -2.296 1.00 96.44 83 TRP A O 1
ATOM 631 N N . LEU A 1 84 ? 2.169 5.694 -2.561 1.00 97.25 84 LEU A N 1
ATOM 632 C CA . LEU A 1 84 ? 2.443 5.659 -1.122 1.00 97.25 84 LEU A CA 1
ATOM 633 C C . LEU A 1 84 ? 1.905 6.895 -0.395 1.00 97.25 84 LEU A C 1
ATOM 635 O O . LEU A 1 84 ? 1.300 6.765 0.666 1.00 97.25 84 LEU A O 1
ATOM 639 N N . ALA A 1 85 ? 2.103 8.092 -0.949 1.00 97.06 85 ALA A N 1
ATOM 640 C CA . ALA A 1 85 ? 1.676 9.329 -0.305 1.00 97.06 85 ALA A CA 1
ATOM 641 C C . ALA A 1 85 ? 0.152 9.403 -0.121 1.00 97.06 85 ALA A C 1
ATOM 643 O O . ALA A 1 85 ? -0.296 9.816 0.950 1.00 97.06 85 ALA A O 1
ATOM 644 N N . ALA A 1 86 ? -0.630 8.982 -1.121 1.00 97.06 86 ALA A N 1
ATOM 645 C CA . ALA A 1 86 ? -2.090 8.957 -1.045 1.00 97.06 86 ALA A CA 1
ATOM 646 C C . ALA A 1 86 ? -2.578 8.021 0.073 1.00 97.06 86 ALA A C 1
ATOM 648 O O . ALA A 1 86 ? -3.274 8.461 0.989 1.00 97.06 86 ALA A O 1
ATOM 649 N N . HIS A 1 87 ? -2.111 6.771 0.082 1.00 98.19 87 HIS A N 1
ATOM 650 C CA . HIS A 1 87 ? -2.526 5.789 1.088 1.00 98.19 87 HIS A CA 1
ATOM 651 C C . HIS A 1 87 ? -2.053 6.149 2.503 1.00 98.19 87 HIS A C 1
ATOM 653 O O . HIS A 1 87 ? -2.791 5.950 3.468 1.00 98.19 87 HIS A O 1
ATOM 659 N N . ILE A 1 88 ? -0.852 6.732 2.643 1.00 98.06 88 ILE A N 1
ATOM 660 C CA . ILE A 1 88 ? -0.346 7.258 3.922 1.00 98.06 88 ILE A CA 1
ATOM 661 C C . ILE A 1 88 ? -1.206 8.418 4.423 1.00 98.06 88 ILE A C 1
ATOM 663 O O . ILE A 1 88 ? -1.434 8.533 5.626 1.00 98.06 88 ILE A O 1
ATOM 667 N N . ALA A 1 89 ? -1.655 9.313 3.541 1.00 97.06 89 ALA A N 1
ATOM 668 C CA . ALA A 1 89 ? -2.515 10.421 3.943 1.00 97.06 89 ALA A CA 1
ATOM 669 C C . ALA A 1 89 ? -3.855 9.905 4.485 1.00 97.06 89 ALA A C 1
ATOM 671 O O . ALA A 1 89 ? -4.335 10.399 5.511 1.00 97.06 89 ALA A O 1
ATOM 672 N N . ASP A 1 90 ? -4.397 8.864 3.855 1.00 97.25 90 ASP A N 1
ATOM 673 C CA . ASP A 1 90 ? -5.692 8.293 4.207 1.00 97.25 90 ASP A CA 1
ATOM 674 C C . ASP A 1 90 ? -5.712 7.557 5.549 1.00 97.25 90 ASP A C 1
ATOM 676 O O . ASP A 1 90 ? -6.768 7.451 6.178 1.00 97.25 90 ASP A O 1
ATOM 680 N N . THR A 1 91 ? -4.555 7.155 6.087 1.00 97.56 91 THR A N 1
ATOM 681 C CA . THR A 1 91 ? -4.490 6.574 7.440 1.00 97.56 91 THR A CA 1
ATOM 682 C C . THR A 1 91 ? -4.996 7.535 8.512 1.00 97.56 91 THR A C 1
ATOM 684 O O . THR A 1 91 ? -5.436 7.096 9.572 1.00 97.56 91 THR A O 1
ATOM 687 N N . LYS A 1 92 ? -4.936 8.852 8.264 1.00 96.06 92 LYS A N 1
ATOM 688 C CA . LYS A 1 92 ? -5.485 9.865 9.177 1.00 96.06 92 LYS A CA 1
ATOM 689 C C . LYS A 1 92 ? -7.006 9.784 9.259 1.00 96.06 92 LYS A C 1
ATOM 691 O O . LYS A 1 92 ? -7.554 9.994 10.334 1.00 96.06 92 LYS A O 1
ATOM 696 N N . TYR A 1 93 ? -7.666 9.477 8.142 1.00 95.44 93 TYR A N 1
ATOM 697 C CA . TYR A 1 93 ? -9.115 9.291 8.089 1.00 95.44 93 TYR A CA 1
ATOM 698 C C . TYR A 1 93 ? -9.522 7.916 8.621 1.00 95.44 93 TYR A C 1
ATOM 700 O O . TYR A 1 93 ? -10.521 7.809 9.325 1.00 95.44 93 TYR A O 1
ATOM 708 N N . LEU A 1 94 ? -8.731 6.880 8.329 1.00 97.44 94 LEU A N 1
ATOM 709 C CA . LEU A 1 94 ? -8.988 5.518 8.804 1.00 97.44 94 LEU A CA 1
ATOM 710 C C . LEU A 1 94 ? -8.727 5.349 10.307 1.00 97.44 94 LEU A C 1
ATOM 712 O O . LEU A 1 94 ? -9.335 4.488 10.935 1.00 97.44 94 LEU A O 1
ATOM 716 N N . GLY A 1 95 ? -7.798 6.121 10.883 1.00 97.75 95 GLY A N 1
ATOM 717 C CA . GLY A 1 95 ? -7.336 5.928 12.261 1.00 97.75 95 GLY A CA 1
ATOM 718 C C 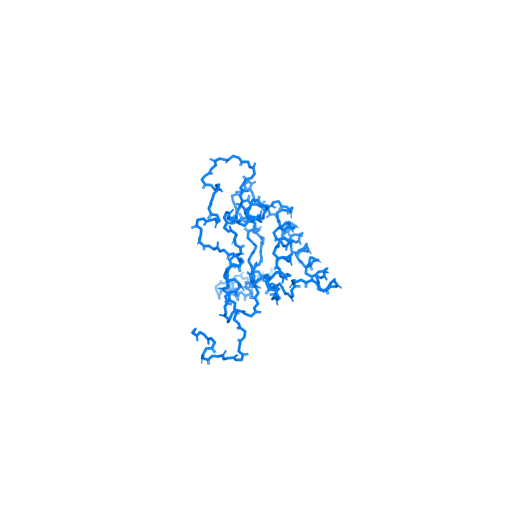. GLY A 1 95 ? -6.569 4.615 12.469 1.00 97.75 95 GLY A C 1
ATOM 719 O O . GLY A 1 95 ? -6.451 4.149 13.600 1.00 97.75 95 GLY A O 1
ATOM 720 N N . LYS A 1 96 ? -6.063 4.010 11.387 1.00 98.44 96 LYS A N 1
ATOM 721 C CA . LYS A 1 96 ? -5.433 2.681 11.356 1.00 98.44 96 LYS A CA 1
ATOM 722 C C . LYS A 1 96 ? -4.016 2.770 10.771 1.00 98.44 96 LYS A C 1
ATOM 724 O O . LYS A 1 96 ? -3.802 3.575 9.863 1.00 98.44 96 LYS A O 1
ATOM 729 N N . PRO A 1 97 ? -3.034 1.992 11.267 1.00 98.44 97 PRO A N 1
ATOM 730 C CA . PRO A 1 97 ? -1.701 1.942 10.666 1.00 98.44 97 PRO A CA 1
ATOM 731 C C . PRO A 1 97 ? -1.756 1.289 9.280 1.00 98.44 97 PRO A C 1
ATOM 733 O O . PRO A 1 97 ? -2.625 0.464 9.031 1.00 98.44 97 PRO A O 1
ATOM 736 N N . LEU A 1 98 ? -0.817 1.634 8.401 1.00 98.81 98 LEU A N 1
ATOM 737 C CA . LEU A 1 98 ? -0.683 1.072 7.055 1.00 98.81 98 LEU A CA 1
ATOM 738 C C . LEU A 1 98 ? 0.543 0.159 6.959 1.00 98.81 98 LEU A C 1
ATOM 740 O O . LEU A 1 98 ? 1.622 0.514 7.446 1.00 98.81 98 LEU A O 1
ATOM 744 N N . VAL A 1 99 ? 0.397 -0.968 6.269 1.00 98.75 99 VAL A N 1
ATOM 745 C CA . VAL A 1 99 ? 1.493 -1.845 5.843 1.00 98.75 99 VAL A CA 1
ATOM 746 C C . VAL A 1 99 ? 1.479 -1.957 4.315 1.00 98.75 99 VAL A C 1
ATOM 748 O O . VAL A 1 99 ? 0.449 -2.256 3.720 1.00 98.75 99 VAL A O 1
ATOM 751 N N . LEU A 1 100 ? 2.624 -1.718 3.671 1.00 98.75 100 LEU A N 1
ATOM 752 C CA . LEU A 1 100 ? 2.834 -2.111 2.272 1.00 98.75 100 LEU A CA 1
ATOM 753 C C . LEU A 1 100 ? 3.212 -3.595 2.268 1.00 98.75 100 LEU A C 1
ATOM 755 O O . LEU A 1 100 ? 4.385 -3.929 2.440 1.00 98.75 100 LEU A O 1
ATOM 759 N N . GLU A 1 101 ? 2.214 -4.468 2.174 1.00 98.44 101 GLU A N 1
ATOM 760 C CA . GLU A 1 101 ? 2.373 -5.918 2.367 1.00 98.44 101 GLU A CA 1
ATOM 761 C C . GLU A 1 101 ? 3.052 -6.605 1.180 1.00 98.44 101 GLU A C 1
ATOM 763 O O . GLU A 1 101 ? 3.686 -7.646 1.351 1.00 98.44 101 GLU A O 1
ATOM 768 N N . GLU A 1 102 ? 3.008 -5.985 0.001 1.00 98.19 102 GLU A N 1
ATOM 769 C CA . GLU A 1 102 ? 3.762 -6.436 -1.161 1.00 98.19 102 GLU A CA 1
ATOM 770 C C . GLU A 1 102 ? 4.284 -5.252 -1.971 1.00 98.19 102 GLU A C 1
ATOM 772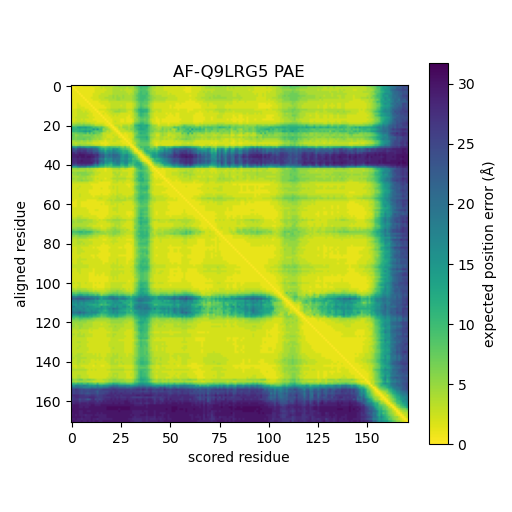 O O . GLU A 1 102 ? 3.546 -4.343 -2.349 1.00 98.19 102 GLU A O 1
ATOM 777 N N . PHE A 1 103 ? 5.570 -5.278 -2.299 1.00 97.25 103 PHE A N 1
ATOM 778 C CA . PHE A 1 103 ? 6.120 -4.452 -3.368 1.00 97.25 103 PHE A CA 1
ATOM 779 C C . PHE A 1 103 ? 7.260 -5.178 -4.065 1.00 97.25 103 PHE A C 1
ATOM 781 O O . PHE A 1 103 ? 8.031 -5.911 -3.440 1.00 97.25 103 PHE A O 1
ATOM 788 N N . GLY A 1 104 ? 7.405 -4.935 -5.360 1.00 93.00 104 GLY A N 1
ATOM 789 C CA . GLY A 1 104 ? 8.475 -5.525 -6.143 1.00 93.00 104 GLY A CA 1
ATOM 790 C C . GLY A 1 104 ? 8.688 -4.788 -7.453 1.00 93.00 104 GLY A C 1
ATOM 791 O O . GLY A 1 104 ? 7.866 -3.984 -7.887 1.00 93.00 104 GLY A O 1
ATOM 792 N N . LYS A 1 105 ? 9.836 -5.063 -8.066 1.00 89.75 105 LYS A N 1
ATOM 793 C CA . LYS A 1 105 ? 10.213 -4.514 -9.365 1.00 89.75 105 LYS A CA 1
ATOM 794 C C . LYS A 1 105 ? 10.790 -5.633 -10.218 1.00 89.75 105 LYS A C 1
ATOM 796 O O . LYS A 1 105 ? 11.700 -6.334 -9.765 1.00 89.75 105 LYS A O 1
ATOM 801 N N . ALA A 1 106 ? 10.240 -5.826 -11.407 1.00 85.19 106 ALA A N 1
ATOM 802 C CA . ALA A 1 106 ? 10.665 -6.850 -12.346 1.00 85.19 106 ALA A CA 1
ATOM 803 C C . ALA A 1 106 ? 12.081 -6.562 -12.873 1.00 85.19 106 ALA A C 1
ATOM 805 O O . ALA A 1 106 ? 12.426 -5.422 -13.173 1.00 85.19 106 ALA A O 1
ATOM 806 N N . VAL A 1 107 ? 12.885 -7.619 -13.013 1.00 79.81 107 VAL A N 1
ATOM 807 C CA . VAL A 1 107 ? 14.211 -7.579 -13.648 1.00 79.81 107 VAL A CA 1
ATOM 808 C C . VAL A 1 107 ? 14.286 -8.704 -14.671 1.00 79.81 107 VAL A C 1
ATOM 810 O O . VAL A 1 107 ? 14.037 -9.863 -14.333 1.00 79.81 107 VAL A O 1
ATOM 813 N N . GLY A 1 108 ? 14.636 -8.368 -15.916 1.00 67.94 108 GLY A N 1
ATOM 814 C CA . GLY A 1 108 ? 14.679 -9.321 -17.033 1.00 67.94 108 GLY A CA 1
ATOM 815 C C . GLY A 1 108 ? 13.324 -9.979 -17.344 1.00 67.94 108 GLY A C 1
ATOM 816 O O . GLY A 1 108 ? 12.320 -9.612 -16.747 1.00 67.94 108 GLY A O 1
ATOM 817 N N . GLY A 1 109 ? 13.327 -10.918 -18.306 1.00 60.94 109 GLY A N 1
ATOM 818 C CA . GLY A 1 109 ? 12.356 -11.973 -18.713 1.00 60.94 109 GLY A CA 1
ATOM 819 C C . GLY A 1 109 ? 10.832 -11.895 -18.468 1.00 60.94 109 GLY A C 1
ATOM 820 O O . GLY A 1 109 ? 10.086 -12.527 -19.208 1.00 60.94 109 GLY A O 1
ATOM 821 N N . TYR A 1 110 ? 10.356 -11.181 -17.454 1.00 71.00 110 TYR A N 1
ATOM 822 C CA . TYR A 1 110 ? 8.956 -10.938 -17.121 1.00 71.00 110 TYR A CA 1
ATOM 823 C C . TYR A 1 110 ? 8.345 -9.792 -17.941 1.00 71.00 110 TYR A C 1
ATOM 825 O O . TYR A 1 110 ? 7.163 -9.829 -18.277 1.00 71.00 110 TYR A O 1
ATOM 833 N N . LEU A 1 111 ? 9.151 -8.784 -18.293 1.00 68.12 111 LEU A N 1
ATOM 834 C CA . LEU A 1 111 ? 8.737 -7.683 -19.166 1.00 68.12 111 LEU A CA 1
ATOM 835 C C . LEU A 1 111 ? 9.097 -7.958 -20.638 1.00 68.12 111 LEU A C 1
ATOM 837 O O . LEU A 1 111 ? 10.103 -8.631 -20.906 1.00 68.12 111 LEU A O 1
ATOM 841 N N . PRO A 1 112 ? 8.317 -7.412 -21.601 1.00 71.50 112 PRO A N 1
ATOM 842 C CA . PRO A 1 112 ? 8.710 -7.352 -23.008 1.00 71.50 112 PRO A CA 1
ATOM 843 C C . PRO A 1 112 ? 10.147 -6.848 -23.159 1.00 71.50 112 PRO A C 1
ATOM 845 O O . PRO A 1 112 ? 10.587 -6.015 -22.369 1.00 71.50 112 PRO A O 1
ATOM 848 N N . ILE A 1 113 ? 10.891 -7.358 -24.145 1.00 69.50 113 ILE A N 1
ATOM 849 C CA . ILE A 1 113 ? 12.344 -7.130 -24.244 1.00 69.50 113 ILE A CA 1
ATOM 850 C C . ILE A 1 113 ? 12.731 -5.645 -24.326 1.00 69.50 113 ILE A C 1
ATOM 852 O O . ILE A 1 113 ? 13.773 -5.253 -23.815 1.00 69.50 113 ILE A O 1
ATOM 856 N N . ASP A 1 114 ? 11.863 -4.816 -24.901 1.00 73.06 114 ASP A N 1
ATOM 857 C CA . ASP A 1 114 ? 11.993 -3.360 -25.016 1.00 73.06 114 ASP A CA 1
ATOM 858 C C . ASP A 1 114 ? 11.644 -2.598 -23.724 1.00 73.06 114 ASP A C 1
ATOM 860 O O . ASP A 1 114 ? 11.881 -1.396 -23.629 1.00 73.06 114 ASP A O 1
ATOM 864 N N . LYS A 1 115 ? 11.095 -3.292 -22.723 1.00 68.69 115 LYS A N 1
ATOM 865 C CA . LYS A 1 115 ? 10.728 -2.770 -21.400 1.00 68.69 115 LYS A CA 1
ATOM 866 C C . LYS A 1 115 ? 11.498 -3.439 -20.265 1.00 68.69 115 LYS A C 1
ATOM 868 O O . LYS A 1 115 ? 11.167 -3.221 -19.104 1.00 68.69 115 LYS A O 1
ATOM 873 N N . GLN A 1 116 ? 12.484 -4.280 -20.574 1.00 70.81 116 GLN A N 1
ATOM 874 C CA . GLN A 1 116 ? 13.277 -4.943 -19.547 1.00 70.81 116 GLN A CA 1
ATOM 875 C C . GLN A 1 116 ? 14.109 -3.920 -18.784 1.00 70.81 116 GLN A C 1
ATOM 877 O O . GLN A 1 116 ? 14.960 -3.234 -19.346 1.00 70.81 116 GLN A O 1
ATOM 882 N N . GLU A 1 117 ? 13.868 -3.855 -17.483 1.00 75.75 117 GLU A N 1
ATOM 883 C CA . GLU A 1 117 ? 14.685 -3.078 -16.572 1.00 75.75 117 GLU A CA 1
ATOM 884 C C . GLU A 1 117 ? 15.789 -3.950 -15.959 1.00 75.75 117 GLU A C 1
ATOM 886 O O . GLU A 1 117 ? 15.640 -5.165 -15.778 1.00 75.75 117 GLU A O 1
ATOM 891 N N . GLY A 1 118 ? 16.929 -3.314 -15.686 1.00 83.38 118 GLY A N 1
ATOM 892 C CA . GLY A 1 118 ? 18.087 -3.946 -15.066 1.00 83.38 118 GLY A CA 1
ATOM 893 C C . GLY A 1 118 ? 18.025 -3.943 -13.532 1.00 83.38 118 GLY A C 1
ATOM 894 O O . GLY A 1 118 ? 17.186 -3.256 -12.936 1.00 83.38 118 GLY A O 1
ATOM 895 N N . PRO A 1 119 ? 18.945 -4.668 -12.873 1.00 86.12 119 PRO A N 1
ATOM 896 C CA . PRO A 1 119 ? 19.065 -4.693 -11.413 1.00 86.12 119 PRO A CA 1
ATOM 897 C C . PRO A 1 119 ? 19.172 -3.304 -10.766 1.00 86.12 119 PRO A C 1
ATOM 899 O O . PRO A 1 119 ? 18.703 -3.101 -9.648 1.00 86.12 119 PRO A O 1
ATOM 902 N N . GLU A 1 120 ? 19.747 -2.321 -11.461 1.00 88.62 120 GLU A N 1
ATOM 903 C CA . GLU A 1 120 ? 19.905 -0.950 -10.971 1.00 88.62 120 GLU A CA 1
ATOM 904 C C . GLU A 1 120 ? 18.555 -0.259 -10.747 1.00 88.62 120 GLU A C 1
ATOM 906 O O . GLU A 1 120 ? 18.381 0.465 -9.763 1.00 88.62 120 GLU A O 1
ATOM 911 N N . ALA A 1 121 ? 17.583 -0.497 -11.631 1.00 86.81 121 ALA A N 1
ATOM 912 C CA . ALA A 1 121 ? 16.253 0.088 -11.516 1.00 86.81 121 ALA A CA 1
ATOM 913 C C . ALA A 1 121 ? 15.445 -0.570 -10.388 1.00 86.81 121 ALA A C 1
ATOM 915 O O . ALA A 1 121 ? 14.788 0.126 -9.609 1.00 86.81 121 ALA A O 1
ATOM 916 N N . GLN A 1 122 ? 15.584 -1.891 -10.222 1.00 89.31 122 GLN A N 1
ATOM 917 C CA . GLN A 1 122 ? 15.059 -2.598 -9.054 1.00 89.31 122 GLN A CA 1
ATOM 918 C C . GLN A 1 122 ? 15.659 -2.046 -7.762 1.00 89.31 122 GLN A C 1
ATOM 920 O O . GLN A 1 122 ? 14.914 -1.677 -6.855 1.00 89.31 122 GLN A O 1
ATOM 925 N N . TYR A 1 123 ? 16.982 -1.901 -7.684 1.00 91.75 123 TYR A N 1
ATOM 926 C CA . TYR A 1 123 ? 17.632 -1.332 -6.507 1.00 91.75 123 TYR A CA 1
ATOM 927 C C . TYR A 1 123 ? 17.132 0.086 -6.199 1.00 91.75 123 TYR A C 1
ATOM 929 O O . TYR A 1 123 ? 16.811 0.391 -5.050 1.00 91.75 123 TYR A O 1
ATOM 937 N N . ALA A 1 124 ? 17.009 0.948 -7.212 1.00 91.25 124 ALA A N 1
ATOM 938 C CA . ALA A 1 124 ? 16.503 2.308 -7.039 1.00 91.25 124 ALA A CA 1
ATOM 939 C C . ALA A 1 124 ? 15.056 2.336 -6.514 1.00 91.25 124 ALA A C 1
ATOM 941 O O . ALA A 1 124 ? 14.744 3.132 -5.624 1.00 91.25 124 ALA A O 1
ATOM 942 N N . TYR A 1 125 ? 14.194 1.453 -7.023 1.00 92.88 125 TYR A N 1
ATOM 943 C CA . TYR A 1 125 ? 12.809 1.313 -6.575 1.00 92.88 125 TYR A CA 1
ATOM 944 C C . TYR A 1 125 ? 12.709 0.809 -5.128 1.00 92.88 125 TYR A C 1
ATOM 946 O O . TYR A 1 125 ? 11.957 1.362 -4.319 1.00 92.88 125 TYR A O 1
ATOM 954 N N . TYR A 1 126 ? 13.520 -0.190 -4.765 1.00 95.44 126 TYR A N 1
ATOM 955 C CA . TYR A 1 126 ? 13.586 -0.693 -3.393 1.00 95.44 126 TYR A CA 1
ATOM 956 C C . TYR A 1 126 ? 14.087 0.407 -2.461 1.00 95.44 126 TYR A C 1
ATOM 958 O O . TYR A 1 126 ? 13.407 0.733 -1.491 1.00 95.44 126 TYR A O 1
ATOM 966 N N . LYS A 1 127 ? 15.217 1.046 -2.787 1.00 96.12 127 LYS A N 1
ATOM 967 C CA . LYS A 1 127 ? 15.794 2.142 -1.994 1.00 96.12 127 LYS A CA 1
ATOM 968 C C . LYS A 1 127 ? 14.775 3.247 -1.727 1.00 96.12 127 LYS A C 1
ATOM 970 O O . LYS A 1 127 ? 14.607 3.634 -0.578 1.00 96.12 127 LYS A O 1
ATOM 975 N N . GLN A 1 128 ? 14.045 3.695 -2.749 1.00 95.00 128 GLN A N 1
ATOM 976 C CA . GLN A 1 128 ? 12.971 4.675 -2.580 1.00 95.00 128 GLN A CA 1
ATOM 977 C C . GLN A 1 128 ? 11.890 4.204 -1.599 1.00 95.00 128 GLN A C 1
ATOM 979 O O . GLN A 1 128 ? 11.427 4.992 -0.777 1.00 95.00 128 GLN A O 1
ATOM 984 N N . THR A 1 129 ? 11.458 2.949 -1.706 1.00 97.50 129 THR A N 1
ATOM 985 C CA . THR A 1 129 ? 10.390 2.397 -0.860 1.00 97.50 129 THR A CA 1
ATOM 986 C C . THR A 1 129 ? 10.844 2.288 0.600 1.00 97.50 129 THR A C 1
ATOM 988 O O . THR A 1 129 ? 10.115 2.698 1.505 1.00 97.50 129 THR A O 1
ATOM 991 N N . TYR A 1 130 ? 12.083 1.841 0.840 1.00 98.25 130 TYR A N 1
ATOM 992 C CA . TYR A 1 130 ? 12.701 1.842 2.171 1.00 98.25 130 TYR A CA 1
ATOM 993 C C . TYR A 1 130 ? 12.848 3.260 2.741 1.00 98.25 130 TYR A C 1
ATOM 995 O O . TYR A 1 130 ? 12.517 3.486 3.903 1.00 98.25 130 TYR A O 1
ATOM 1003 N N . GLU A 1 131 ? 13.290 4.228 1.934 1.00 97.56 131 GLU A N 1
ATOM 1004 C CA . GLU A 1 131 ? 13.408 5.632 2.351 1.00 97.56 131 GLU A CA 1
ATOM 1005 C C . GLU A 1 131 ? 12.044 6.242 2.705 1.00 97.56 131 GLU A C 1
ATOM 1007 O O . GLU A 1 131 ? 11.931 6.949 3.705 1.00 97.56 131 GLU A O 1
ATOM 1012 N N . ALA A 1 132 ? 10.989 5.931 1.944 1.00 96.94 132 ALA A N 1
ATOM 1013 C CA . ALA A 1 132 ? 9.628 6.373 2.247 1.00 96.94 132 ALA A CA 1
ATOM 1014 C C . ALA A 1 132 ? 9.115 5.793 3.577 1.00 96.94 132 ALA A C 1
ATOM 1016 O O . ALA A 1 132 ? 8.543 6.521 4.391 1.00 96.94 132 ALA A O 1
ATOM 1017 N N . ALA A 1 133 ? 9.365 4.506 3.836 1.00 98.06 133 ALA A N 1
ATOM 1018 C CA . ALA A 1 133 ? 9.030 3.874 5.110 1.00 98.06 133 ALA A CA 1
ATOM 1019 C C . ALA A 1 133 ? 9.810 4.494 6.277 1.00 98.06 133 ALA A C 1
ATOM 1021 O O . ALA A 1 133 ? 9.227 4.824 7.310 1.00 98.06 133 ALA A O 1
ATOM 1022 N N . GLN A 1 134 ? 11.113 4.724 6.103 1.00 98.38 134 GLN A N 1
ATOM 1023 C CA . GLN A 1 134 ? 11.945 5.367 7.116 1.00 98.38 134 GLN A CA 1
ATOM 1024 C C . GLN A 1 134 ? 11.463 6.789 7.427 1.00 98.38 134 GLN A C 1
ATOM 1026 O O . GLN A 1 134 ? 11.329 7.143 8.599 1.00 98.38 134 GLN A O 1
ATOM 1031 N N . ALA A 1 135 ? 11.153 7.584 6.401 1.00 98.19 135 ALA A N 1
ATOM 1032 C CA . ALA A 1 135 ? 10.619 8.932 6.568 1.00 98.19 135 ALA A CA 1
ATOM 1033 C C . ALA A 1 135 ? 9.260 8.919 7.287 1.00 98.19 135 ALA A C 1
ATOM 1035 O O . ALA A 1 135 ? 9.036 9.727 8.187 1.00 98.19 135 ALA A O 1
ATOM 1036 N N . SER A 1 136 ? 8.380 7.971 6.945 1.00 98.19 136 SER A N 1
ATOM 1037 C CA . SER A 1 136 ? 7.099 7.770 7.634 1.00 98.19 136 SER A CA 1
ATOM 1038 C C . SER A 1 136 ? 7.289 7.489 9.125 1.00 98.19 136 SER A C 1
ATOM 1040 O O . SER A 1 136 ? 6.655 8.128 9.965 1.00 98.19 136 SER A O 1
ATOM 1042 N N . LEU A 1 137 ? 8.204 6.582 9.475 1.00 97.31 137 LEU A N 1
ATOM 1043 C CA . LEU A 1 137 ? 8.498 6.247 10.869 1.00 97.31 137 LEU A CA 1
ATOM 1044 C C . LEU A 1 137 ? 9.083 7.443 11.634 1.00 97.31 137 LEU A C 1
ATOM 1046 O O . LEU A 1 137 ? 8.642 7.722 12.746 1.00 97.31 137 LEU A O 1
ATOM 1050 N N . GLN A 1 138 ? 10.018 8.183 11.029 1.00 98.25 138 GLN A N 1
ATOM 1051 C CA . GLN A 1 138 ? 10.622 9.381 11.628 1.00 98.25 138 GLN A CA 1
ATOM 1052 C C . GLN A 1 138 ? 9.600 10.498 11.871 1.00 98.25 138 GLN A C 1
ATOM 1054 O O . GLN A 1 138 ? 9.618 11.135 12.920 1.00 98.25 138 GLN A O 1
ATOM 1059 N N . ALA A 1 139 ? 8.691 10.718 10.920 1.00 98.00 139 ALA A N 1
ATOM 1060 C CA . ALA A 1 139 ? 7.623 11.710 11.029 1.00 98.00 139 ALA A CA 1
ATOM 1061 C C . ALA A 1 139 ? 6.370 11.182 11.755 1.00 98.00 139 ALA A C 1
ATOM 1063 O O . ALA A 1 139 ? 5.376 11.899 11.865 1.00 98.00 139 ALA A O 1
ATOM 1064 N N . ASN A 1 140 ? 6.404 9.936 12.240 1.00 97.31 140 ASN A N 1
ATOM 1065 C CA . ASN A 1 140 ? 5.281 9.231 12.849 1.00 97.31 140 ASN A CA 1
ATOM 1066 C C . ASN A 1 140 ? 3.980 9.284 12.013 1.00 97.31 140 ASN A C 1
ATOM 1068 O O . ASN A 1 140 ? 2.887 9.437 12.559 1.00 97.31 140 ASN A O 1
ATOM 1072 N N . THR A 1 141 ? 4.076 9.145 10.687 1.00 97.88 141 THR A N 1
ATOM 1073 C CA . THR A 1 141 ? 2.901 9.057 9.803 1.00 97.88 141 THR A CA 1
ATOM 1074 C C . THR A 1 141 ? 2.370 7.618 9.723 1.00 97.88 141 THR A C 1
ATOM 1076 O O . THR A 1 141 ? 2.776 6.748 10.499 1.00 97.88 141 THR A O 1
ATOM 1079 N N . GLY A 1 142 ? 1.388 7.372 8.853 1.00 98.06 142 GLY A N 1
ATOM 1080 C CA . GLY A 1 142 ? 0.593 6.146 8.826 1.00 98.06 142 GLY A CA 1
ATOM 1081 C C . GLY A 1 142 ? 1.312 4.856 8.448 1.00 98.06 142 GLY A C 1
ATOM 1082 O O . GLY A 1 142 ? 0.928 3.803 8.947 1.00 98.06 142 GLY A O 1
ATOM 1083 N N . LEU A 1 143 ? 2.339 4.907 7.595 1.00 98.62 143 LEU A N 1
ATOM 1084 C CA . LEU A 1 143 ? 3.037 3.705 7.125 1.00 98.62 143 LEU A CA 1
ATOM 1085 C C . LEU A 1 143 ? 3.960 3.167 8.223 1.00 98.62 143 LEU A C 1
ATOM 1087 O O . LEU A 1 143 ? 4.920 3.833 8.622 1.00 98.62 143 LEU A O 1
ATOM 1091 N N . LYS A 1 144 ? 3.656 1.965 8.716 1.00 98.06 144 LYS A N 1
ATOM 1092 C CA . LYS A 1 144 ? 4.341 1.313 9.842 1.00 98.06 144 LYS A CA 1
ATOM 1093 C C . LYS A 1 144 ? 5.140 0.070 9.452 1.00 98.06 144 LYS A C 1
ATOM 1095 O O . LYS A 1 144 ? 5.888 -0.433 10.284 1.00 98.06 144 LYS A O 1
ATOM 1100 N N . GLY A 1 145 ? 5.035 -0.402 8.212 1.00 97.06 145 GLY A N 1
ATOM 1101 C CA . GLY A 1 145 ? 5.791 -1.561 7.742 1.00 97.06 145 GLY A CA 1
ATOM 1102 C C . GLY A 1 145 ? 5.771 -1.705 6.227 1.00 97.06 145 GLY A C 1
ATOM 1103 O O . GLY A 1 145 ? 4.868 -1.200 5.562 1.00 97.06 145 GLY A O 1
ATOM 1104 N N . ILE A 1 146 ? 6.781 -2.392 5.699 1.00 98.25 146 ILE A N 1
ATOM 1105 C CA . ILE A 1 146 ? 6.885 -2.762 4.286 1.00 98.25 146 ILE A CA 1
ATOM 1106 C C . ILE A 1 146 ? 7.375 -4.208 4.174 1.00 98.25 146 ILE A C 1
ATOM 1108 O O . ILE A 1 146 ? 8.177 -4.655 4.998 1.00 98.25 146 ILE A O 1
ATOM 1112 N N . MET A 1 147 ? 6.930 -4.919 3.145 1.00 98.12 147 MET A N 1
ATOM 1113 C CA . MET A 1 147 ? 7.281 -6.310 2.874 1.00 98.12 147 MET A CA 1
ATOM 1114 C C . MET A 1 147 ? 7.562 -6.463 1.378 1.00 98.12 147 MET A C 1
ATOM 1116 O O . MET A 1 147 ? 6.687 -6.283 0.535 1.00 98.12 147 MET A O 1
ATOM 1120 N N . PHE A 1 148 ? 8.822 -6.734 1.031 1.00 96.50 148 PHE A N 1
ATOM 1121 C CA . PHE A 1 148 ? 9.183 -6.938 -0.369 1.00 96.50 148 PHE A CA 1
ATOM 1122 C C . PHE A 1 148 ? 8.691 -8.303 -0.842 1.00 96.50 148 PHE A C 1
ATOM 1124 O O . PHE A 1 148 ? 8.765 -9.298 -0.117 1.00 96.50 148 PHE A O 1
ATOM 1131 N N . TRP A 1 149 ? 8.283 -8.365 -2.101 1.00 93.62 149 TRP A N 1
ATOM 1132 C CA . TRP A 1 149 ? 7.932 -9.602 -2.768 1.00 93.62 149 TRP A CA 1
ATOM 1133 C C . TRP A 1 149 ? 8.978 -9.924 -3.844 1.00 93.62 149 TRP A C 1
ATOM 1135 O O . TRP A 1 149 ? 9.211 -9.149 -4.766 1.00 93.62 149 TRP A O 1
ATOM 1145 N N . ARG A 1 150 ? 9.675 -11.056 -3.782 1.00 90.62 150 ARG A N 1
ATOM 1146 C CA . ARG A 1 150 ? 9.597 -12.138 -2.788 1.00 90.62 150 ARG A CA 1
ATOM 1147 C C . ARG A 1 150 ? 10.978 -12.647 -2.439 1.00 90.62 150 ARG A C 1
ATOM 1149 O O . ARG A 1 150 ? 11.929 -12.496 -3.205 1.00 90.62 150 ARG A O 1
ATOM 1156 N N . TRP A 1 151 ? 11.065 -13.333 -1.310 1.00 88.38 151 TRP A N 1
ATOM 1157 C CA . TRP A 1 151 ? 12.224 -14.152 -1.003 1.00 88.38 151 TRP A CA 1
ATOM 1158 C C . TRP A 1 151 ? 12.156 -15.454 -1.808 1.00 88.38 151 TRP A C 1
ATOM 1160 O O . TRP A 1 151 ? 11.358 -16.334 -1.505 1.00 88.38 151 TRP A O 1
ATOM 1170 N N . ALA A 1 152 ? 12.975 -15.574 -2.854 1.00 79.81 152 ALA A N 1
ATOM 1171 C CA . ALA A 1 152 ? 13.043 -16.792 -3.666 1.00 79.81 152 ALA A CA 1
ATOM 1172 C C . ALA A 1 152 ? 13.857 -17.921 -3.002 1.00 79.81 152 ALA A C 1
ATOM 1174 O O . ALA A 1 152 ? 13.871 -19.034 -3.514 1.00 79.81 152 ALA A O 1
ATOM 1175 N N . GLY A 1 153 ? 14.518 -17.651 -1.868 1.00 78.56 153 GLY A N 1
ATOM 1176 C CA . GLY A 1 153 ? 15.463 -18.583 -1.261 1.00 78.56 153 GLY A CA 1
ATOM 1177 C C . GLY A 1 153 ? 16.608 -18.968 -2.204 1.00 78.56 153 GLY A C 1
ATOM 1178 O O . GLY A 1 153 ? 16.758 -18.442 -3.305 1.00 78.56 153 GLY A O 1
ATOM 1179 N N . VAL A 1 154 ? 17.439 -19.896 -1.744 1.00 74.19 154 VAL A N 1
ATOM 1180 C CA . VAL A 1 154 ? 18.273 -20.721 -2.619 1.00 74.19 154 VAL A CA 1
ATOM 1181 C C . VAL A 1 154 ? 17.538 -22.044 -2.736 1.00 74.19 154 VAL A C 1
ATOM 1183 O O . VAL A 1 154 ? 17.515 -22.804 -1.768 1.00 74.19 154 VAL A O 1
ATOM 1186 N N . ASP A 1 155 ? 16.940 -22.330 -3.890 1.00 62.94 155 ASP A N 1
ATOM 1187 C CA . ASP A 1 155 ? 16.704 -23.730 -4.225 1.00 62.94 155 ASP A CA 1
ATOM 1188 C C . ASP A 1 155 ? 18.090 -24.386 -4.292 1.00 62.94 155 ASP A C 1
ATOM 1190 O O . ASP A 1 155 ? 18.976 -23.856 -4.980 1.00 62.94 155 ASP A O 1
ATOM 1194 N N . PRO A 1 156 ? 18.349 -25.491 -3.565 1.00 63.12 156 PRO A N 1
ATOM 1195 C CA . PRO A 1 156 ? 19.561 -26.248 -3.817 1.00 63.12 156 PRO A CA 1
ATOM 1196 C C . PRO A 1 156 ? 19.583 -26.578 -5.314 1.00 63.12 156 PRO A C 1
ATOM 1198 O O . PRO A 1 156 ? 18.537 -26.951 -5.861 1.00 63.12 156 PRO A O 1
AT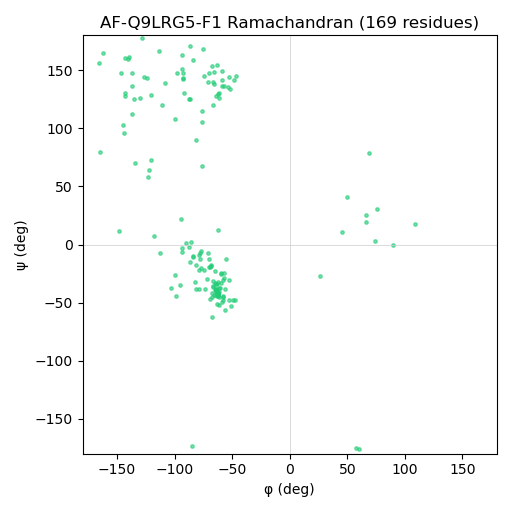OM 1201 N N . PRO A 1 157 ? 20.734 -26.426 -5.999 1.00 66.38 157 PRO A N 1
ATOM 1202 C CA . PRO A 1 157 ? 20.818 -26.815 -7.393 1.00 66.38 157 PRO A CA 1
ATOM 1203 C C . PRO A 1 157 ? 20.306 -28.256 -7.496 1.00 66.38 157 PRO A C 1
ATOM 1205 O O . PRO A 1 157 ? 20.669 -29.085 -6.650 1.00 66.38 157 PRO A O 1
ATOM 1208 N N . PRO A 1 158 ? 19.435 -28.565 -8.471 1.00 65.12 158 PRO A N 1
ATOM 1209 C CA . PRO A 1 158 ? 18.950 -29.921 -8.649 1.00 65.12 158 PRO A CA 1
ATOM 1210 C C . PRO A 1 158 ? 20.130 -30.897 -8.644 1.00 65.12 158 PRO A C 1
ATOM 1212 O O . PRO A 1 158 ? 21.184 -30.585 -9.199 1.00 65.12 158 PRO A O 1
ATOM 1215 N N . SER A 1 159 ? 19.974 -32.076 -8.042 1.00 65.31 159 SER A N 1
ATOM 1216 C CA . SER A 1 159 ? 21.063 -33.053 -7.840 1.00 65.31 159 SER A CA 1
ATOM 1217 C C . SER A 1 159 ? 21.808 -33.473 -9.117 1.00 65.31 159 SER A C 1
ATOM 1219 O O . SER A 1 159 ? 22.879 -34.066 -9.041 1.00 65.31 159 SER A O 1
ATOM 1221 N N . TRP A 1 160 ? 21.276 -33.152 -10.297 1.00 62.41 160 TRP A N 1
ATOM 1222 C CA . TRP A 1 160 ? 21.919 -33.362 -11.591 1.00 62.41 160 TRP A CA 1
ATOM 1223 C C . TRP A 1 160 ? 22.892 -32.246 -12.019 1.00 62.41 160 TRP A C 1
ATOM 1225 O O . TRP A 1 160 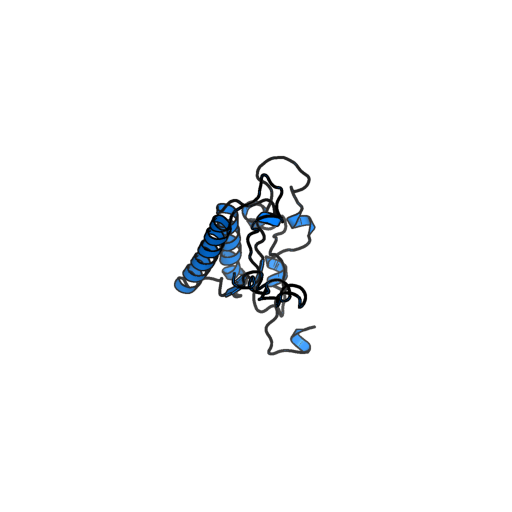? 23.641 -32.454 -12.966 1.00 62.41 160 TRP A O 1
ATOM 1235 N N . GLN A 1 161 ? 22.935 -31.089 -11.344 1.00 56.38 161 GLN A N 1
ATOM 1236 C CA . GLN A 1 161 ? 23.907 -30.016 -11.625 1.00 56.38 161 GLN A CA 1
ATOM 1237 C C . GLN A 1 161 ? 25.247 -30.186 -10.890 1.00 56.38 161 GLN A C 1
ATOM 1239 O O . GLN A 1 161 ? 26.230 -29.551 -11.263 1.00 56.38 161 GLN A O 1
ATOM 1244 N N . THR A 1 162 ? 25.333 -31.051 -9.876 1.00 52.88 162 THR A N 1
ATOM 1245 C CA . THR A 1 162 ? 26.588 -31.312 -9.146 1.00 52.88 162 THR A CA 1
ATOM 1246 C C . THR A 1 162 ? 27.457 -32.404 -9.782 1.00 52.88 162 THR A C 1
ATOM 1248 O O . THR A 1 162 ? 28.560 -32.652 -9.301 1.00 52.88 162 THR A O 1
ATOM 1251 N N . SER A 1 163 ? 27.018 -33.043 -10.876 1.00 52.62 163 SER A N 1
ATOM 1252 C CA . SER A 1 163 ? 27.728 -34.184 -11.479 1.00 52.62 163 SER A CA 1
ATOM 1253 C C . SER A 1 163 ? 28.704 -33.839 -12.614 1.00 52.62 163 SER A C 1
ATOM 1255 O O . SER A 1 163 ? 29.412 -34.728 -13.083 1.00 52.62 163 SER A O 1
ATOM 1257 N N . THR A 1 164 ? 28.827 -32.579 -13.047 1.00 53.62 164 THR A N 1
ATOM 1258 C CA . THR A 1 164 ? 29.714 -32.221 -14.172 1.00 53.62 164 THR A CA 1
ATOM 1259 C C . THR A 1 164 ? 30.793 -31.216 -13.792 1.00 53.62 164 THR A C 1
ATOM 1261 O O . THR A 1 164 ? 30.763 -30.060 -14.209 1.00 53.62 164 THR A O 1
ATOM 1264 N N . ARG A 1 165 ? 31.786 -31.679 -13.031 1.00 50.75 165 ARG A N 1
ATOM 1265 C CA . ARG A 1 165 ? 33.194 -31.269 -13.184 1.00 50.75 165 ARG A CA 1
ATOM 1266 C C . ARG A 1 165 ? 34.079 -32.253 -12.424 1.00 50.75 165 ARG A C 1
ATOM 1268 O O . ARG A 1 165 ? 34.532 -31.986 -11.317 1.00 50.75 165 ARG A O 1
ATOM 1275 N N . ALA A 1 166 ? 34.342 -33.405 -13.039 1.00 58.12 166 ALA A N 1
ATOM 1276 C CA . ALA A 1 166 ? 35.590 -34.090 -12.736 1.00 58.12 166 ALA A CA 1
ATOM 1277 C C . ALA A 1 166 ? 36.734 -33.148 -13.168 1.00 58.12 166 ALA A C 1
ATOM 1279 O O . ALA A 1 166 ? 36.670 -32.611 -14.281 1.00 58.12 166 ALA A O 1
ATOM 1280 N N . PRO A 1 167 ? 37.733 -32.870 -12.313 1.00 60.28 167 PR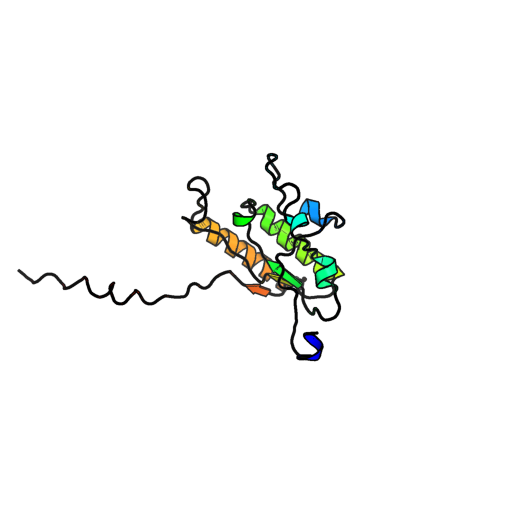O A N 1
ATOM 1281 C CA . PRO A 1 167 ? 38.906 -32.121 -12.742 1.00 60.28 167 PRO A CA 1
ATOM 1282 C C . PRO A 1 167 ? 39.593 -32.880 -13.891 1.00 60.28 167 PRO A C 1
ATOM 1284 O O . PRO A 1 167 ? 39.615 -34.114 -13.863 1.00 60.28 167 PRO A O 1
ATOM 1287 N N . PRO A 1 168 ? 40.124 -32.184 -14.913 1.00 60.78 168 PRO A N 1
ATOM 1288 C CA . PRO A 1 168 ? 40.867 -32.849 -15.974 1.00 60.78 168 PRO A CA 1
ATOM 1289 C C . PRO A 1 168 ? 42.054 -33.600 -15.365 1.00 60.78 168 PRO A C 1
ATOM 1291 O O . PRO A 1 168 ? 42.734 -33.086 -14.473 1.00 60.78 168 PRO A O 1
ATOM 1294 N N . SER A 1 169 ? 42.276 -34.829 -15.830 1.00 57.78 169 SER A N 1
ATOM 1295 C CA . SER A 1 169 ? 43.433 -35.627 -15.436 1.00 57.78 169 SER A CA 1
ATOM 1296 C C . SER A 1 169 ? 44.723 -34.864 -15.764 1.00 57.78 169 SER A C 1
ATOM 1298 O O . SER A 1 169 ? 44.799 -34.262 -16.840 1.00 57.78 169 SER A O 1
ATOM 1300 N N . PRO A 1 170 ? 45.713 -34.843 -14.855 1.00 62.34 170 PRO A N 1
ATOM 1301 C CA . PRO A 1 170 ? 46.991 -34.198 -15.125 1.00 62.34 170 PRO A CA 1
ATOM 1302 C C . PRO A 1 170 ? 47.725 -34.890 -16.292 1.00 62.34 170 PRO A C 1
ATOM 1304 O O . PRO A 1 170 ? 47.450 -36.065 -16.553 1.00 62.34 170 PRO A O 1
ATOM 1307 N N . PRO A 1 171 ? 48.606 -34.152 -16.996 1.00 64.75 171 PRO A N 1
ATOM 1308 C CA . PRO A 1 171 ? 49.334 -34.638 -18.169 1.00 64.75 171 PRO A CA 1
ATOM 1309 C C . PRO A 1 171 ? 50.296 -35.788 -17.859 1.00 64.75 171 PRO A C 1
ATOM 1311 O O . PRO A 1 171 ? 50.824 -35.838 -16.723 1.00 64.75 171 PRO A O 1
#

Nearest PDB structures (foldseek):
  9k73-assembly1_A  TM=7.081E-01  e=4.550E-03  Thermoanaerobacterium saccharolyticum
  1gnx-assembly1_B  TM=6.724E-01  e=8.846E-03  Streptomyces sp.
  7bbs-assembly1_A  TM=6.456E-01  e=2.398E-02  uncultured bacterium
  7bbs-assembly1_B  TM=6.361E-01  e=3.344E-02  uncultured bacterium
  5ok7-assembly1_A  TM=6.849E-01  e=1.444E-01  Geobacillus stearothermophilus

InterPro domains:
  IPR001547 Glycoside hydrolase, family 5 [PF26410] (49-157)
  IPR017853 Glycoside hydrolase superfamily [SSF51445] (1-156)
  IPR045053 Mannan endo-1,4-beta-mannosidase-like [PTHR31451] (1-152)

Foldseek 3Di:
DVCVVPVPDADADQEQQAAAPVDPLNVFQDLQPPDDDDPRNCVSNVVVDHQQVRLLDPRHAAGEHEEDCQVSVNLDPVNVVSNVVVVLVCCVVSVHAYEHAEYFDDAPDVDDPVPHDHPVSRVVSVVVVVVSLVVCVVVVTRHPYYDYPDCPDDDPPPPVVVPPDDDDDDD

Secondary structure (DSSP, 8-state):
-HHHH-TTS--------PPPTTSGGGGTTS---SS--SS-SSHHHHTT--HHHHHHSTT--SEEEEE-TTTTT--SHHHHHHHHHHHHHHHHHHTS-EEEEEE----STTS-GGGPPPHHHHHHHHHHHHHHHHHHHHTT-SEEEEEES-----PPPPTTSSSS-PPPPP-

Mean predicted aligned error: 8.48 Å

Solvent-accessible surface area (backbone atoms only — not comparable to full-atom values): 10234 Å² total; per-residue (Å²): 110,68,55,82,79,40,73,89,58,85,37,60,87,80,45,59,49,32,37,33,84,91,41,82,55,25,84,69,43,42,71,53,69,94,69,76,96,56,93,48,80,51,50,58,44,71,68,71,40,36,41,65,67,66,46,60,38,89,75,40,61,36,38,46,26,43,45,54,32,68,85,52,71,41,72,52,72,63,51,59,52,41,37,52,50,52,58,35,57,46,20,71,79,61,74,27,47,30,29,36,66,33,34,50,61,72,59,43,92,85,42,60,82,94,64,46,39,51,69,67,57,32,49,52,53,51,52,52,52,52,51,51,44,52,51,22,54,75,70,66,49,28,36,74,48,76,33,73,54,74,87,76,75,80,72,74,74,58,84,79,70,78,70,82,73,77,75,80,78,81,134

pLDDT: mean 85.64, std 15.94, range [34.81, 98.81]

Radius of gyration: 20.58 Å; Cα contacts (8 Å, |Δi|>4): 229; chains: 1; bounding box: 66×48×45 Å

Organism: Chlorella vulgaris (NCBI:txid3077)

Sequence (171 aa):
YVKSLAPNQLVTVGEDGFYQPATCQANQANPVATTNGGPGGAWPVATGNDYLPNHMADGIDYASIHMWPDNWGRTDKAFGQTWLAAHIADTKYLGKPLVLEEFGKAVGGYLPIDKQEGPEAQYAYYKQTYEAAQASLQANTGLKGIMFWRWAGVDPPPSWQTSTRAPPSPP